Protein AF-A0A7W4K3U8-F1 (afdb_monomer_lite)

pLDDT: mean 93.34, std 6.82, range [61.66, 98.38]

Sequence (99 aa):
LEVARLRADTAHATLTQGDTGDGAIAAKNIRLLLKAAFPAVKFSVRKRDYGALTVSWADGPDSNAVEAVTDLFRSGHNGTATPWMMVFGHAEYIFTSRS

InterPro domains:
  IPR041311 Large polyvalent protein associated domain 29 [PF18847] (26-81)

Structure (mmCIF, N/CA/C/O backbone):
data_AF-A0A7W4K3U8-F1
#
_entry.id   AF-A0A7W4K3U8-F1
#
loop_
_atom_site.group_PDB
_atom_site.id
_atom_site.type_symbol
_atom_site.label_atom_id
_atom_site.label_alt_id
_atom_site.label_comp_id
_atom_site.label_asym_id
_atom_site.label_entity_id
_atom_site.label_seq_id
_atom_site.pdbx_PDB_ins_code
_atom_site.Cartn_x
_atom_site.Cartn_y
_atom_site.Cartn_z
_atom_site.occupancy
_atom_site.B_iso_or_equiv
_atom_site.auth_seq_id
_atom_site.auth_comp_id
_atom_site.auth_asym_id
_atom_site.auth_atom_id
_atom_site.pdbx_PDB_model_num
ATOM 1 N N . LEU A 1 1 ? 10.054 -14.396 -16.834 1.00 84.62 1 LEU A N 1
ATOM 2 C CA . LEU A 1 1 ? 10.553 -13.508 -15.755 1.00 84.62 1 LEU A CA 1
ATOM 3 C C . LEU A 1 1 ? 9.359 -12.998 -14.960 1.00 84.62 1 LEU A C 1
ATOM 5 O O . LEU A 1 1 ? 8.341 -12.707 -15.578 1.00 84.62 1 LEU A O 1
ATOM 9 N N . GLU A 1 2 ? 9.470 -12.892 -13.636 1.00 94.12 2 GLU A N 1
ATOM 10 C CA . GLU A 1 2 ? 8.335 -12.596 -12.740 1.00 94.12 2 GLU A CA 1
ATOM 11 C C . GLU A 1 2 ? 7.609 -11.281 -13.063 1.00 94.12 2 GLU A C 1
ATOM 13 O O . GLU A 1 2 ? 6.386 -11.229 -13.059 1.00 94.12 2 GLU A O 1
ATOM 18 N N . VAL A 1 3 ? 8.343 -10.242 -13.473 1.00 94.62 3 VAL A N 1
ATOM 19 C CA . VAL A 1 3 ? 7.759 -8.966 -13.933 1.00 94.62 3 VAL A CA 1
ATOM 20 C C . VAL A 1 3 ? 6.760 -9.170 -15.076 1.00 94.62 3 VAL A C 1
ATOM 22 O O . VAL A 1 3 ? 5.677 -8.595 -15.059 1.00 94.62 3 VAL A O 1
ATOM 25 N N . ALA A 1 4 ? 7.095 -10.001 -16.069 1.00 95.38 4 ALA A N 1
ATOM 26 C CA . ALA A 1 4 ? 6.201 -10.265 -17.197 1.00 95.38 4 ALA A CA 1
ATOM 27 C C . ALA A 1 4 ? 4.945 -11.035 -16.758 1.00 95.38 4 ALA A C 1
ATOM 29 O O . ALA A 1 4 ? 3.861 -10.762 -17.265 1.00 95.38 4 ALA A O 1
ATOM 30 N N . ARG A 1 5 ? 5.085 -11.943 -15.779 1.00 96.12 5 ARG A N 1
ATOM 31 C CA . ARG A 1 5 ? 3.962 -12.670 -15.170 1.00 96.12 5 ARG A CA 1
ATOM 32 C C . ARG A 1 5 ? 3.005 -11.695 -14.485 1.00 96.12 5 ARG A C 1
ATOM 34 O O . ARG A 1 5 ? 1.829 -11.687 -14.813 1.00 96.12 5 ARG A O 1
ATOM 41 N N . LEU A 1 6 ? 3.523 -10.825 -13.616 1.00 96.44 6 LEU A N 1
ATOM 42 C CA . LEU A 1 6 ? 2.735 -9.832 -12.876 1.00 96.44 6 LEU A CA 1
ATOM 43 C C . LEU A 1 6 ? 2.028 -8.827 -13.791 1.00 96.44 6 LEU A C 1
ATOM 45 O O . LEU A 1 6 ? 0.895 -8.444 -13.518 1.00 96.44 6 LEU A O 1
ATOM 49 N N . ARG A 1 7 ? 2.667 -8.417 -14.895 1.00 95.56 7 ARG A N 1
ATOM 50 C CA . ARG A 1 7 ? 2.048 -7.515 -15.882 1.00 95.56 7 ARG A CA 1
ATOM 51 C C . ARG A 1 7 ? 0.869 -8.143 -16.621 1.00 95.56 7 ARG A C 1
ATOM 53 O O . ARG A 1 7 ? -0.033 -7.410 -17.018 1.00 95.56 7 ARG A O 1
ATOM 60 N N . ALA A 1 8 ? 0.908 -9.456 -16.835 1.00 95.81 8 ALA A N 1
ATOM 61 C CA . ALA A 1 8 ? -0.119 -10.206 -17.552 1.00 95.81 8 ALA A CA 1
ATOM 62 C C . ALA A 1 8 ? -1.182 -10.825 -16.625 1.00 95.81 8 ALA A C 1
ATOM 64 O O . ALA A 1 8 ? -2.204 -11.302 -17.114 1.00 95.81 8 ALA A O 1
ATOM 65 N N . ASP A 1 9 ? -0.949 -10.842 -15.309 1.00 95.56 9 ASP A N 1
ATOM 66 C CA . ASP A 1 9 ? -1.841 -11.478 -14.343 1.00 95.56 9 ASP A CA 1
ATOM 67 C C . ASP A 1 9 ? -3.151 -10.692 -14.195 1.00 95.56 9 ASP A C 1
ATOM 69 O O . ASP A 1 9 ? -3.195 -9.565 -13.690 1.00 95.56 9 ASP A O 1
ATOM 73 N N . THR A 1 10 ? -4.252 -11.314 -14.612 1.00 94.81 10 THR A N 1
ATOM 74 C CA . THR A 1 10 ? -5.587 -10.720 -14.533 1.00 94.81 10 THR A CA 1
ATOM 75 C C . THR A 1 10 ? -6.057 -10.517 -13.094 1.00 94.81 10 THR A C 1
ATOM 77 O O . THR A 1 10 ? -6.916 -9.667 -12.862 1.00 94.81 10 THR A O 1
ATOM 80 N N . ALA A 1 11 ? -5.481 -11.225 -12.113 1.00 92.56 11 ALA A N 1
ATOM 81 C CA . ALA A 1 11 ? -5.766 -11.002 -10.694 1.00 92.56 11 ALA A CA 1
ATOM 82 C C . ALA A 1 11 ? -5.370 -9.588 -10.226 1.00 92.56 11 ALA A C 1
ATOM 84 O O . ALA A 1 11 ? -5.899 -9.092 -9.231 1.00 92.56 11 ALA A O 1
ATOM 85 N N . HIS A 1 12 ? -4.477 -8.913 -10.956 1.00 93.38 12 HIS A N 1
ATOM 86 C CA . HIS A 1 12 ? -4.020 -7.552 -10.671 1.00 93.38 12 HIS A CA 1
ATOM 87 C C . HIS A 1 12 ? -4.484 -6.531 -11.716 1.00 93.38 12 HIS A C 1
ATOM 89 O O . HIS A 1 12 ? -3.988 -5.407 -11.734 1.00 93.38 12 HIS A O 1
ATOM 95 N N . ALA A 1 13 ? -5.467 -6.877 -12.557 1.00 93.06 13 ALA A N 1
ATOM 96 C CA . ALA A 1 13 ? -5.959 -6.005 -13.628 1.00 93.06 13 ALA A CA 1
ATOM 97 C C . ALA A 1 13 ? -6.528 -4.662 -13.130 1.00 93.06 13 ALA A C 1
ATOM 99 O O . ALA A 1 13 ? -6.593 -3.696 -13.886 1.00 93.06 13 ALA A O 1
ATOM 100 N N . THR A 1 14 ? -6.946 -4.589 -11.864 1.00 95.56 14 THR A N 1
ATOM 101 C CA . THR A 1 14 ? -7.445 -3.357 -11.236 1.00 95.56 14 THR A CA 1
ATOM 102 C C . THR A 1 14 ? -6.329 -2.450 -10.717 1.00 95.56 14 THR A C 1
ATOM 104 O O . THR A 1 14 ?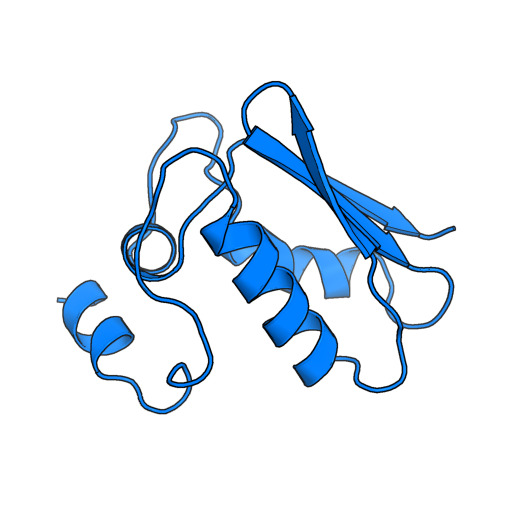 -6.587 -1.278 -10.439 1.00 95.56 14 THR A O 1
ATOM 107 N N . LEU A 1 15 ? -5.103 -2.963 -10.573 1.00 97.69 15 LEU A N 1
ATOM 108 C CA . LEU A 1 15 ? -3.961 -2.192 -10.102 1.00 97.69 15 LEU A CA 1
ATOM 109 C C . LEU A 1 15 ? -3.370 -1.356 -11.237 1.00 97.69 15 LEU A C 1
ATOM 111 O O . LEU A 1 15 ? -3.293 -1.767 -12.393 1.00 97.69 15 LEU A O 1
ATOM 115 N N . THR A 1 16 ? -2.914 -0.157 -10.889 1.00 97.81 16 THR A N 1
ATOM 116 C CA . THR A 1 16 ? -2.208 0.724 -11.818 1.00 97.81 16 THR A CA 1
ATOM 117 C C . THR A 1 16 ? -0.784 0.215 -11.999 1.00 97.81 16 THR A C 1
ATOM 119 O O . THR A 1 16 ? -0.057 0.073 -11.016 1.00 97.81 16 THR A O 1
ATOM 122 N N . GLN A 1 17 ? -0.383 -0.035 -13.246 1.00 96.38 17 GLN A N 1
ATOM 123 C CA . GLN A 1 17 ? 0.992 -0.403 -13.568 1.00 96.38 17 GLN A CA 1
ATOM 124 C C . GLN A 1 17 ? 1.874 0.835 -13.777 1.00 96.38 17 GLN A C 1
ATOM 126 O O . GLN A 1 17 ? 1.424 1.845 -14.317 1.00 96.38 17 GLN A O 1
ATOM 131 N N . GLY A 1 18 ? 3.147 0.720 -13.411 1.00 93.50 18 GLY A N 1
ATOM 132 C CA . GLY A 1 18 ? 4.170 1.749 -13.545 1.00 93.50 18 GLY A CA 1
ATOM 133 C C . GLY A 1 18 ? 4.825 2.084 -12.212 1.00 93.50 18 GLY A C 1
ATOM 134 O O . GLY A 1 18 ? 4.402 1.626 -11.153 1.00 93.50 18 GLY A O 1
ATOM 135 N N . ASP A 1 19 ? 5.850 2.923 -12.281 1.00 84.69 19 ASP A N 1
ATOM 136 C CA . ASP A 1 19 ? 6.509 3.468 -11.107 1.00 84.69 19 ASP A CA 1
ATOM 137 C C . ASP A 1 19 ? 7.035 4.867 -11.426 1.00 84.69 19 ASP A C 1
ATOM 139 O O . ASP A 1 19 ? 7.835 5.052 -12.341 1.00 84.69 19 ASP A O 1
ATOM 143 N N . THR A 1 20 ? 6.522 5.862 -10.711 1.00 80.88 20 THR A N 1
ATOM 144 C CA . THR A 1 20 ? 6.929 7.265 -10.840 1.00 80.88 20 THR A CA 1
ATOM 145 C C . THR A 1 20 ? 8.046 7.630 -9.864 1.00 80.88 20 THR A C 1
ATOM 147 O O . THR A 1 20 ? 8.513 8.765 -9.894 1.00 80.88 20 THR A O 1
ATOM 150 N N . GLY A 1 21 ? 8.450 6.710 -8.977 1.00 80.06 21 GLY A N 1
ATOM 151 C CA . GLY A 1 21 ? 9.459 6.939 -7.937 1.00 80.06 21 GLY A CA 1
ATOM 152 C C . GLY A 1 21 ? 9.016 7.880 -6.810 1.00 80.06 21 GLY A C 1
ATOM 153 O O . GLY A 1 21 ? 9.753 8.087 -5.856 1.00 80.06 21 GLY A O 1
ATOM 154 N N . ASP A 1 22 ? 7.811 8.452 -6.890 1.00 87.94 22 ASP A N 1
ATOM 155 C CA . ASP A 1 22 ? 7.293 9.448 -5.945 1.00 87.94 22 ASP A CA 1
ATOM 156 C C . ASP A 1 22 ? 6.189 8.900 -5.016 1.00 87.94 22 ASP A C 1
ATOM 158 O O . ASP A 1 22 ? 5.501 9.671 -4.340 1.00 87.94 22 ASP A O 1
ATOM 162 N N . GLY A 1 23 ? 5.969 7.582 -5.033 1.00 92.44 23 GLY A N 1
ATOM 163 C CA . GLY A 1 23 ? 4.960 6.892 -4.228 1.00 92.44 23 GLY A CA 1
ATOM 164 C C . GLY A 1 23 ? 3.512 7.048 -4.707 1.00 92.44 23 GLY A C 1
ATOM 165 O O . GLY A 1 23 ? 2.611 6.455 -4.109 1.00 92.44 23 GLY A O 1
ATOM 166 N N . ALA A 1 24 ? 3.230 7.803 -5.777 1.00 94.81 24 ALA A N 1
ATOM 167 C CA . ALA A 1 24 ? 1.852 8.072 -6.199 1.00 94.81 24 ALA A CA 1
ATOM 168 C C . ALA A 1 24 ? 1.118 6.817 -6.701 1.00 94.81 24 ALA A C 1
ATOM 170 O O . ALA A 1 24 ? -0.058 6.617 -6.384 1.00 94.81 24 ALA A O 1
ATOM 171 N N . ILE A 1 25 ? 1.801 5.964 -7.471 1.00 96.44 25 ILE A N 1
ATOM 172 C CA . ILE A 1 25 ? 1.224 4.703 -7.964 1.00 96.44 25 ILE A CA 1
ATOM 173 C C . ILE A 1 25 ? 1.036 3.715 -6.805 1.00 96.44 25 ILE A C 1
ATOM 175 O O . ILE A 1 25 ? -0.059 3.169 -6.648 1.00 96.44 25 ILE A O 1
ATOM 179 N N . ALA A 1 26 ? 2.037 3.584 -5.929 1.00 96.69 26 ALA A N 1
ATOM 180 C CA . ALA A 1 26 ? 1.938 2.769 -4.720 1.00 96.69 26 ALA A CA 1
ATOM 181 C C . ALA A 1 26 ? 0.739 3.187 -3.852 1.00 96.69 26 ALA A C 1
ATOM 183 O O . ALA A 1 26 ? -0.077 2.351 -3.479 1.00 96.69 26 ALA A O 1
ATOM 184 N N . ALA A 1 27 ? 0.544 4.487 -3.610 1.00 97.50 27 ALA A N 1
ATOM 185 C CA . ALA A 1 27 ? -0.585 4.992 -2.828 1.00 97.50 27 ALA A CA 1
ATOM 186 C C . ALA A 1 27 ? -1.957 4.602 -3.412 1.00 97.50 27 ALA A C 1
ATOM 188 O O . ALA A 1 27 ? -2.879 4.261 -2.662 1.00 97.50 27 ALA A O 1
ATOM 189 N N . LYS A 1 28 ? -2.111 4.640 -4.744 1.00 97.44 28 LYS A N 1
ATOM 190 C CA . LYS A 1 28 ? -3.345 4.205 -5.420 1.00 97.44 28 LYS A CA 1
ATOM 191 C C . LYS A 1 28 ? -3.578 2.709 -5.222 1.00 97.44 28 LYS A C 1
ATOM 193 O O . LYS A 1 28 ? -4.677 2.312 -4.835 1.00 97.44 28 LYS A O 1
ATOM 198 N N . ASN A 1 29 ? -2.544 1.902 -5.434 1.00 98.19 29 ASN A N 1
ATOM 199 C CA . ASN A 1 29 ? -2.632 0.448 -5.354 1.00 98.19 29 ASN A CA 1
ATOM 200 C C . ASN A 1 29 ? -2.844 -0.047 -3.917 1.00 98.19 29 ASN A C 1
ATOM 202 O O . ASN A 1 29 ? -3.710 -0.890 -3.695 1.00 98.19 29 ASN A O 1
ATOM 206 N N . ILE A 1 30 ? -2.169 0.550 -2.929 1.00 98.25 30 ILE A N 1
ATOM 207 C CA . ILE A 1 30 ? -2.403 0.294 -1.499 1.00 98.25 30 ILE A CA 1
ATOM 208 C C . ILE A 1 30 ? -3.874 0.542 -1.152 1.00 98.25 30 ILE A C 1
ATOM 210 O O . ILE A 1 30 ? -4.516 -0.304 -0.533 1.00 98.25 30 ILE A O 1
ATOM 214 N N . ARG A 1 31 ? -4.452 1.670 -1.591 1.00 98.25 31 ARG A N 1
ATOM 215 C CA . ARG A 1 31 ? -5.871 1.971 -1.339 1.00 98.25 31 ARG A CA 1
ATOM 216 C C . ARG A 1 31 ? -6.803 0.912 -1.941 1.00 98.25 31 ARG A C 1
ATOM 218 O O . ARG A 1 31 ? -7.795 0.568 -1.301 1.00 98.25 31 ARG A O 1
ATOM 225 N N . LEU A 1 32 ? -6.518 0.419 -3.148 1.00 98.19 32 LEU A N 1
ATOM 226 C CA . LEU A 1 32 ? -7.332 -0.608 -3.807 1.00 98.19 32 LEU A CA 1
ATOM 227 C C . LEU A 1 32 ? -7.251 -1.955 -3.084 1.00 98.19 32 LEU A C 1
ATOM 229 O O . LEU A 1 32 ? -8.290 -2.549 -2.804 1.00 98.19 32 LEU A O 1
ATOM 233 N N . LEU A 1 33 ? -6.044 -2.403 -2.735 1.00 98.31 33 LEU A N 1
ATOM 234 C CA . LEU A 1 33 ? -5.840 -3.680 -2.052 1.00 98.31 33 LEU A CA 1
ATOM 235 C C . LEU A 1 33 ? -6.431 -3.680 -0.644 1.00 98.31 33 LEU A C 1
ATOM 237 O O . LEU A 1 33 ? -7.126 -4.624 -0.282 1.00 98.31 33 LEU A O 1
ATOM 241 N N . LEU A 1 34 ? -6.248 -2.600 0.121 1.00 98.38 34 LEU A N 1
ATOM 242 C CA . LEU A 1 34 ? -6.853 -2.478 1.448 1.00 98.38 34 LEU A CA 1
ATOM 243 C C . LEU A 1 34 ? -8.383 -2.466 1.381 1.00 98.38 34 LEU A C 1
ATOM 245 O O . LEU A 1 34 ? -9.033 -3.106 2.202 1.00 98.38 34 LEU A O 1
ATOM 249 N N . LYS A 1 35 ? -8.973 -1.798 0.380 1.00 97.75 35 LYS A N 1
ATOM 250 C CA . LYS A 1 35 ? -10.427 -1.822 0.162 1.00 97.75 35 LYS A CA 1
ATOM 251 C C . LYS A 1 35 ? -10.929 -3.213 -0.236 1.00 97.75 35 LYS A C 1
ATOM 253 O O . LYS A 1 35 ? -12.022 -3.589 0.168 1.00 97.75 35 LYS A O 1
ATOM 258 N N . ALA A 1 36 ? -10.167 -3.959 -1.033 1.00 97.19 36 ALA A N 1
ATOM 259 C CA . ALA A 1 36 ? -10.530 -5.321 -1.415 1.00 97.19 36 ALA A CA 1
ATOM 260 C C . ALA A 1 36 ? -10.441 -6.292 -0.225 1.00 97.19 36 ALA A C 1
ATOM 262 O O . ALA A 1 36 ? -11.338 -7.108 -0.042 1.00 97.19 36 ALA A O 1
ATOM 263 N N . ALA A 1 37 ? -9.395 -6.172 0.599 1.00 97.25 37 ALA A N 1
ATOM 264 C CA . ALA A 1 37 ? -9.180 -7.016 1.773 1.00 97.25 37 ALA A CA 1
ATOM 265 C C . ALA A 1 37 ? -10.138 -6.689 2.933 1.00 97.25 37 ALA A C 1
ATOM 267 O O . ALA A 1 37 ? -10.620 -7.592 3.613 1.00 97.25 37 ALA A O 1
ATOM 268 N N . PHE A 1 38 ? -10.442 -5.405 3.147 1.00 97.50 38 PHE A N 1
ATOM 269 C CA . PHE A 1 38 ? -11.258 -4.926 4.266 1.00 97.50 38 PHE A CA 1
ATOM 270 C C . PHE A 1 38 ? -12.351 -3.959 3.772 1.00 97.50 38 PHE A C 1
ATOM 272 O O . PHE A 1 38 ? -12.289 -2.751 4.019 1.00 97.50 38 PHE A O 1
ATOM 279 N N . PRO A 1 39 ? -13.384 -4.462 3.073 1.00 97.06 39 PRO A N 1
ATOM 280 C CA . PRO A 1 39 ? -14.358 -3.626 2.362 1.00 97.06 39 PRO A CA 1
ATOM 281 C C . PRO A 1 39 ? -15.214 -2.732 3.267 1.00 97.06 39 PRO A C 1
ATOM 283 O O . PRO A 1 39 ? -15.705 -1.700 2.811 1.00 97.06 39 PRO A O 1
ATOM 286 N N . ALA A 1 40 ? -15.377 -3.097 4.542 1.00 96.62 40 ALA A N 1
ATOM 287 C CA . ALA A 1 40 ? -16.116 -2.309 5.529 1.00 96.62 40 ALA A CA 1
ATOM 288 C C . ALA A 1 40 ? -15.287 -1.170 6.159 1.00 96.62 40 ALA A C 1
ATOM 290 O O . ALA A 1 40 ? -15.831 -0.362 6.910 1.00 96.62 40 ALA A O 1
ATOM 291 N N . VAL A 1 41 ? -13.982 -1.090 5.871 1.00 97.44 41 VAL A N 1
ATOM 292 C CA . VAL A 1 41 ? -13.055 -0.157 6.522 1.00 97.44 41 VAL A CA 1
ATOM 293 C C . VAL A 1 41 ? -12.669 0.970 5.573 1.00 97.44 41 VAL A C 1
ATOM 295 O O . VAL A 1 41 ? -12.276 0.765 4.423 1.00 97.44 41 VAL A O 1
ATOM 298 N N . LYS A 1 42 ? -12.742 2.205 6.071 1.00 96.94 42 LYS A N 1
ATOM 299 C CA . LYS A 1 42 ? -12.325 3.390 5.323 1.00 96.94 42 LYS A CA 1
ATOM 300 C C . LYS A 1 42 ? -10.854 3.700 5.590 1.00 96.94 42 LYS A C 1
ATOM 302 O O . LYS A 1 42 ? -10.515 4.243 6.636 1.00 96.94 42 LYS A O 1
ATOM 307 N N . PHE A 1 43 ? -10.004 3.459 4.594 1.00 98.25 43 PHE A N 1
ATOM 308 C CA . PHE A 1 43 ? -8.586 3.823 4.656 1.00 98.25 43 PHE A CA 1
ATOM 309 C C . PHE A 1 43 ? -8.301 5.222 4.100 1.00 98.25 43 PHE A C 1
ATOM 311 O O . PHE A 1 43 ? -8.726 5.605 2.998 1.00 98.25 43 PHE A O 1
ATOM 318 N N . SER A 1 44 ? -7.490 5.974 4.837 1.00 97.94 44 SER A N 1
ATOM 319 C CA . SER A 1 44 ? -6.829 7.186 4.371 1.00 97.94 44 SER A CA 1
ATOM 320 C C . SER A 1 44 ? -5.399 6.851 3.961 1.00 97.94 44 SER A C 1
ATOM 322 O O . SER A 1 44 ? -4.546 6.644 4.813 1.00 97.94 44 SER A O 1
ATOM 324 N N . VAL A 1 45 ? -5.128 6.845 2.655 1.00 97.94 45 VAL A N 1
ATOM 325 C CA . VAL A 1 45 ? -3.766 6.750 2.106 1.00 97.94 45 VAL A CA 1
ATOM 326 C C . VAL A 1 45 ? -3.374 8.124 1.575 1.00 97.94 45 VAL A C 1
ATOM 328 O O . VAL A 1 45 ? -4.047 8.641 0.670 1.00 97.94 45 VAL A O 1
ATOM 331 N N . ARG A 1 46 ? -2.339 8.733 2.161 1.00 96.06 46 ARG A N 1
ATOM 332 C CA . ARG A 1 46 ? -1.856 10.081 1.825 1.00 96.06 46 ARG A CA 1
ATOM 333 C C . ARG A 1 46 ? -0.360 10.076 1.552 1.00 96.06 46 ARG A C 1
ATOM 335 O O . ARG A 1 46 ? 0.404 9.518 2.331 1.00 96.06 46 ARG A O 1
ATOM 342 N N . LYS A 1 47 ? 0.033 10.765 0.483 1.00 94.56 47 LYS A N 1
ATOM 343 C CA . LYS A 1 47 ? 1.426 11.114 0.211 1.00 94.56 47 LYS A CA 1
ATOM 344 C C . LYS A 1 47 ? 1.848 12.292 1.097 1.00 94.56 47 LYS A C 1
ATOM 346 O O . LYS A 1 47 ? 1.042 13.181 1.382 1.00 94.56 47 LYS A O 1
ATOM 351 N N . ARG A 1 48 ? 3.096 12.261 1.540 1.00 90.88 48 ARG A N 1
ATOM 352 C CA . ARG A 1 48 ? 3.807 13.276 2.315 1.00 90.88 48 ARG A CA 1
ATOM 353 C C . ARG A 1 48 ? 5.012 13.766 1.506 1.00 90.88 48 ARG A C 1
ATOM 355 O O . ARG A 1 48 ? 5.190 13.390 0.344 1.00 90.88 48 ARG A O 1
ATOM 362 N N . ASP A 1 49 ? 5.818 14.617 2.121 1.00 86.69 49 ASP A N 1
ATOM 363 C CA . ASP A 1 49 ? 7.065 15.090 1.533 1.00 86.69 49 ASP A CA 1
ATOM 364 C C . ASP A 1 49 ? 8.000 13.918 1.200 1.00 86.69 49 ASP A C 1
ATOM 366 O O . ASP A 1 49 ? 7.923 12.845 1.805 1.00 86.69 49 ASP A O 1
ATOM 370 N N . TYR A 1 50 ? 8.850 14.116 0.192 1.00 83.75 50 TYR A N 1
ATOM 371 C CA . TYR A 1 50 ? 9.842 13.131 -0.259 1.00 83.75 50 TYR A CA 1
ATOM 372 C C . TYR A 1 50 ? 9.267 11.762 -0.673 1.00 83.75 50 TYR A C 1
ATOM 374 O O . TYR A 1 50 ? 9.961 10.756 -0.635 1.00 83.75 50 TYR A O 1
ATOM 382 N N . GLY A 1 51 ? 7.991 11.704 -1.075 1.00 85.25 51 GLY A N 1
ATOM 383 C CA . GLY A 1 51 ? 7.369 10.460 -1.551 1.00 85.25 51 GLY A CA 1
ATOM 384 C C . GLY A 1 51 ? 6.965 9.483 -0.444 1.00 85.25 51 GLY A C 1
ATOM 385 O O . GLY A 1 51 ? 6.494 8.387 -0.746 1.00 85.25 51 GLY A O 1
ATOM 386 N N . ALA A 1 52 ? 7.081 9.878 0.828 1.00 92.69 52 ALA A N 1
ATOM 387 C CA . ALA A 1 52 ? 6.617 9.072 1.950 1.00 92.69 52 ALA A CA 1
ATOM 388 C C . ALA A 1 52 ? 5.086 8.928 1.947 1.00 92.69 52 ALA A C 1
ATOM 390 O O . ALA A 1 52 ? 4.355 9.838 1.547 1.00 92.69 52 ALA A O 1
ATOM 391 N N . LEU A 1 53 ? 4.580 7.797 2.435 1.00 96.44 53 LEU A N 1
ATOM 392 C CA . LEU A 1 53 ? 3.153 7.502 2.526 1.00 96.44 53 LEU A CA 1
ATOM 393 C C . LEU A 1 53 ? 2.719 7.319 3.983 1.00 96.44 53 LEU A C 1
ATOM 395 O O . LEU A 1 53 ? 3.411 6.712 4.796 1.00 96.44 53 LEU A O 1
ATOM 399 N N . THR A 1 54 ? 1.527 7.811 4.307 1.00 97.38 54 THR A N 1
ATOM 400 C CA . THR A 1 54 ? 0.828 7.515 5.561 1.00 97.38 54 THR A CA 1
ATOM 401 C C . THR A 1 54 ? -0.481 6.803 5.248 1.00 97.38 54 THR A C 1
ATOM 403 O O . THR A 1 54 ? -1.298 7.314 4.473 1.00 97.38 54 THR A O 1
ATOM 406 N N . VAL A 1 55 ? -0.689 5.649 5.874 1.00 98.31 55 VAL A N 1
ATOM 407 C CA . VAL A 1 55 ? -1.918 4.859 5.838 1.00 98.31 55 VAL A CA 1
ATOM 408 C C . VAL A 1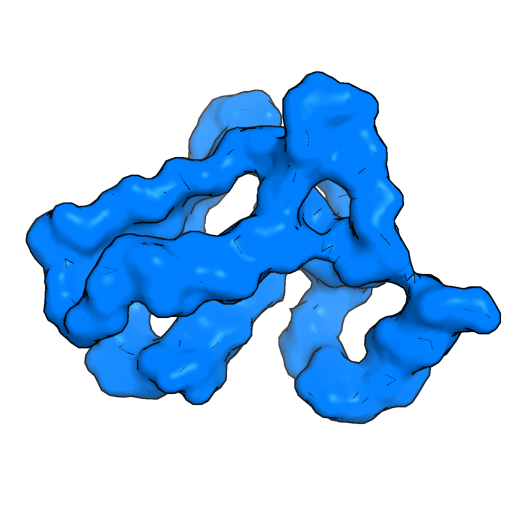 55 ? -2.553 4.910 7.221 1.00 98.31 55 VAL A C 1
ATOM 410 O O . VAL A 1 55 ? -1.938 4.490 8.197 1.00 98.31 55 VAL A O 1
ATOM 413 N N . SER A 1 56 ? -3.781 5.414 7.312 1.00 98.06 56 SER A N 1
ATOM 414 C CA . SER A 1 56 ? -4.526 5.432 8.570 1.00 98.06 56 SER A CA 1
ATOM 415 C C . SER A 1 56 ? -5.964 4.941 8.443 1.00 98.06 56 SER A C 1
ATOM 417 O O . SER A 1 56 ? -6.597 5.085 7.390 1.00 98.06 56 SER A O 1
ATOM 419 N N . TRP A 1 57 ? -6.461 4.339 9.522 1.00 98.12 57 TRP A N 1
ATOM 420 C CA . TRP A 1 57 ? -7.822 3.821 9.682 1.00 98.12 57 TRP A CA 1
ATOM 421 C C . TRP A 1 57 ? -8.207 3.829 11.168 1.00 98.12 57 TRP A C 1
ATOM 423 O O . TRP A 1 57 ? -7.328 3.919 12.020 1.00 98.12 57 TRP A O 1
ATOM 433 N N . ALA A 1 58 ? -9.503 3.749 11.472 1.00 95.19 58 ALA A N 1
ATOM 434 C CA . ALA A 1 58 ? -9.980 3.764 12.856 1.00 95.19 58 ALA A CA 1
ATOM 435 C C . ALA A 1 58 ? -10.306 2.356 13.371 1.00 95.19 58 ALA A C 1
ATOM 437 O O . ALA A 1 58 ? -9.583 1.764 14.175 1.00 95.19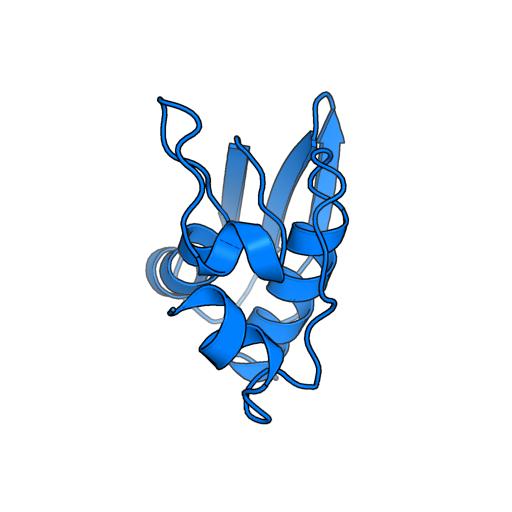 58 ALA A O 1
ATOM 438 N N . ASP A 1 59 ? -11.348 1.763 12.797 1.00 90.25 59 ASP A N 1
ATOM 439 C CA . ASP A 1 59 ? -11.816 0.426 13.149 1.00 90.25 59 ASP A CA 1
ATOM 440 C C . ASP A 1 59 ? -11.430 -0.625 12.107 1.00 90.25 59 ASP A C 1
ATOM 442 O O . ASP A 1 59 ? -11.126 -0.313 10.954 1.00 90.25 59 ASP A O 1
ATOM 446 N N . GLY A 1 60 ? -11.479 -1.893 12.515 1.00 92.19 60 GLY A N 1
ATOM 447 C CA . GLY A 1 60 ? -11.228 -3.041 11.649 1.00 92.19 60 GLY A CA 1
ATOM 448 C C . GLY A 1 60 ? -9.893 -3.732 11.943 1.00 92.19 60 GLY A C 1
ATOM 449 O O . GLY A 1 60 ? -9.660 -4.082 13.105 1.00 92.19 60 GLY A O 1
ATOM 450 N N . PRO A 1 61 ? -9.057 -4.000 10.920 1.00 97.06 61 PRO A N 1
ATOM 451 C CA . PRO A 1 61 ? -7.869 -4.834 11.063 1.00 97.06 61 PRO A CA 1
ATOM 452 C C . PRO A 1 61 ? -6.875 -4.254 12.071 1.00 97.06 61 PRO A C 1
ATOM 454 O O . PRO A 1 61 ? -6.832 -3.044 12.320 1.00 97.06 61 PRO A O 1
ATOM 457 N N . ASP A 1 62 ? -6.061 -5.130 12.651 1.00 96.81 62 ASP A N 1
ATOM 458 C CA . ASP A 1 62 ? -4.869 -4.701 13.370 1.00 96.81 62 ASP A CA 1
ATOM 459 C C . ASP A 1 62 ? -3.789 -4.186 12.405 1.00 96.81 62 ASP A C 1
ATOM 461 O O . ASP A 1 62 ? -3.897 -4.302 11.179 1.00 96.81 62 ASP A O 1
ATOM 465 N N . SER A 1 63 ? -2.753 -3.563 12.968 1.00 96.56 63 SER A N 1
ATOM 466 C CA . SER A 1 63 ? -1.667 -2.993 12.171 1.00 96.56 63 SER A CA 1
ATOM 467 C C . SER A 1 63 ? -0.928 -4.046 11.355 1.00 96.56 63 SER A C 1
ATOM 469 O O . SER A 1 63 ? -0.588 -3.767 10.212 1.00 96.56 63 SER A O 1
ATOM 471 N N . ASN A 1 64 ? -0.762 -5.264 11.880 1.00 96.75 64 ASN 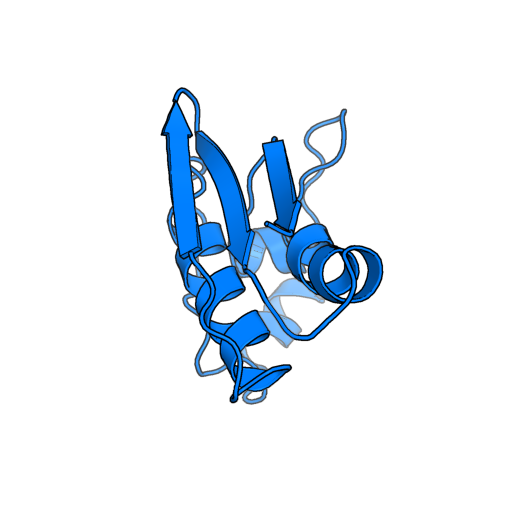A N 1
ATOM 472 C CA . ASN A 1 64 ? -0.040 -6.339 11.196 1.00 96.75 64 ASN A CA 1
ATOM 473 C C . ASN A 1 64 ? -0.740 -6.744 9.892 1.00 96.75 64 ASN A C 1
ATOM 475 O O . ASN A 1 64 ? -0.096 -6.927 8.859 1.00 96.75 64 ASN A O 1
ATOM 479 N N . ALA A 1 65 ? -2.070 -6.848 9.913 1.00 97.75 65 ALA A N 1
ATOM 480 C CA . ALA A 1 65 ? -2.852 -7.185 8.731 1.00 97.75 65 ALA A CA 1
ATOM 481 C C . ALA A 1 65 ? -2.799 -6.084 7.655 1.00 97.75 65 ALA A C 1
ATOM 483 O O . ALA A 1 65 ? -2.806 -6.385 6.460 1.00 97.75 65 ALA A O 1
ATOM 484 N N . VAL A 1 66 ? -2.715 -4.810 8.054 1.00 98.19 66 VAL A N 1
ATOM 485 C CA . VAL A 1 66 ? -2.519 -3.690 7.117 1.00 98.19 66 VAL A CA 1
ATOM 486 C C . VAL A 1 66 ? -1.080 -3.650 6.596 1.00 98.19 66 VAL A C 1
ATOM 488 O O . VAL A 1 66 ? -0.870 -3.418 5.404 1.00 98.19 66 VAL A O 1
ATOM 491 N N . GLU A 1 67 ? -0.101 -3.925 7.456 1.00 97.12 67 GLU A N 1
ATOM 492 C CA . GLU A 1 67 ? 1.321 -3.946 7.109 1.00 97.12 67 GLU A CA 1
ATOM 493 C C . GLU A 1 67 ? 1.643 -5.012 6.068 1.00 97.12 67 GLU A C 1
ATOM 495 O O . GLU A 1 67 ? 2.318 -4.707 5.088 1.00 97.12 67 GLU A O 1
ATOM 500 N N . ALA A 1 68 ? 1.040 -6.199 6.170 1.00 97.31 68 ALA A N 1
ATOM 501 C CA . ALA A 1 68 ? 1.176 -7.251 5.164 1.00 97.31 68 ALA A CA 1
ATOM 502 C C . ALA A 1 68 ? 0.800 -6.788 3.740 1.00 97.31 68 ALA A C 1
ATOM 504 O O . ALA A 1 68 ? 1.378 -7.255 2.759 1.00 97.31 68 ALA A O 1
ATOM 505 N N . VAL A 1 69 ? -0.146 -5.849 3.609 1.00 97.88 69 VAL A N 1
ATOM 506 C CA . VAL A 1 69 ? -0.513 -5.252 2.315 1.00 97.88 69 VAL A CA 1
ATOM 507 C C . VAL A 1 69 ? 0.470 -4.152 1.915 1.00 97.88 69 VAL A C 1
ATOM 509 O O . VAL A 1 69 ? 0.871 -4.078 0.753 1.00 97.88 69 VAL A O 1
ATOM 512 N N . THR A 1 70 ? 0.856 -3.275 2.846 1.00 97.25 70 THR A N 1
ATOM 513 C CA . THR A 1 70 ? 1.749 -2.148 2.535 1.00 97.25 70 THR A CA 1
ATOM 514 C C . THR A 1 70 ? 3.184 -2.575 2.250 1.00 97.25 70 THR A C 1
ATOM 516 O O . THR A 1 70 ? 3.861 -1.917 1.462 1.00 97.25 70 THR A O 1
ATOM 519 N N . ASP A 1 71 ? 3.636 -3.686 2.827 1.00 95.75 71 ASP A N 1
ATOM 520 C CA . ASP A 1 71 ? 5.001 -4.199 2.688 1.00 95.75 71 ASP A CA 1
ATOM 521 C C . ASP A 1 71 ? 5.317 -4.659 1.264 1.00 95.75 71 ASP A C 1
ATOM 523 O O . ASP A 1 71 ? 6.470 -4.603 0.843 1.00 95.75 71 ASP A O 1
ATOM 527 N N . LEU A 1 72 ? 4.295 -4.988 0.466 1.00 95.44 72 LEU A N 1
ATOM 528 C CA . LEU A 1 72 ? 4.457 -5.223 -0.972 1.00 95.44 72 LEU A CA 1
ATOM 529 C C . LEU A 1 72 ? 5.068 -4.005 -1.694 1.00 95.44 72 LEU A C 1
ATOM 531 O O . LEU A 1 72 ? 5.752 -4.162 -2.704 1.00 95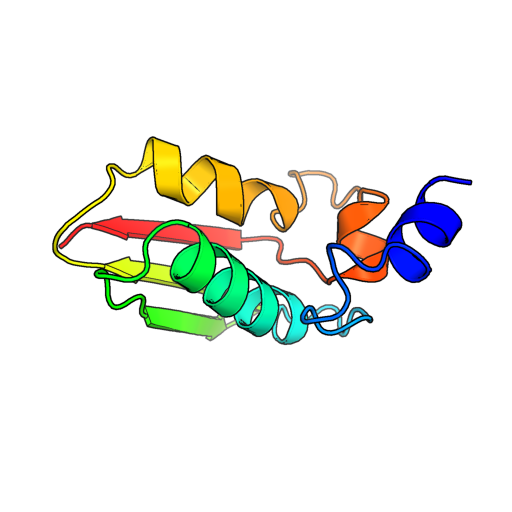.44 72 LEU A O 1
ATOM 535 N N . PHE A 1 73 ? 4.836 -2.795 -1.175 1.00 95.56 73 PHE A N 1
ATOM 536 C CA . PHE A 1 73 ? 5.234 -1.521 -1.780 1.00 95.56 73 PHE A CA 1
ATOM 537 C C . PHE A 1 73 ? 6.393 -0.831 -1.056 1.00 95.56 73 PHE A C 1
ATOM 539 O O . PHE A 1 73 ? 6.889 0.178 -1.558 1.00 95.56 73 PHE A O 1
ATOM 546 N N . ARG A 1 74 ? 6.811 -1.316 0.119 1.00 93.56 74 ARG A N 1
ATOM 547 C CA . ARG A 1 74 ? 7.869 -0.682 0.915 1.00 93.56 74 ARG A CA 1
ATOM 548 C C . ARG A 1 74 ? 9.237 -1.122 0.401 1.00 93.56 74 ARG A C 1
ATOM 550 O O . ARG A 1 74 ? 9.617 -2.274 0.603 1.00 93.56 74 ARG A O 1
ATOM 557 N N . SER A 1 75 ? 9.997 -0.230 -0.233 1.00 85.62 75 SER A N 1
ATOM 558 C CA . SER A 1 75 ? 11.387 -0.562 -0.571 1.00 85.62 75 SER A CA 1
ATOM 559 C C . SER A 1 75 ? 12.209 -0.673 0.713 1.00 85.62 75 SER A C 1
ATOM 561 O O . SER A 1 75 ? 12.115 0.179 1.593 1.00 85.62 75 SER A O 1
ATOM 563 N N . GLY A 1 76 ? 13.007 -1.735 0.839 1.00 73.50 76 GLY A N 1
ATOM 564 C CA . GLY A 1 76 ? 13.900 -1.901 1.987 1.00 73.50 76 GLY A CA 1
ATOM 565 C C . GLY A 1 76 ? 14.985 -0.818 2.045 1.00 73.50 76 GLY A C 1
ATOM 566 O O . GLY A 1 76 ? 15.173 -0.063 1.095 1.00 73.50 76 GLY A O 1
ATOM 567 N N . HIS A 1 77 ? 15.758 -0.801 3.135 1.00 61.66 77 HIS A N 1
ATOM 568 C CA . HIS A 1 77 ? 16.804 0.199 3.411 1.00 61.66 77 HIS A CA 1
ATOM 569 C C . HIS A 1 77 ? 17.842 0.388 2.283 1.00 61.66 77 HIS A C 1
ATOM 571 O O . HIS A 1 77 ? 18.431 1.453 2.158 1.00 61.66 77 HIS A O 1
ATOM 577 N N . ASN A 1 78 ? 18.037 -0.622 1.428 1.00 67.00 78 ASN A N 1
ATOM 578 C CA . ASN A 1 78 ? 18.991 -0.573 0.315 1.00 67.00 78 ASN A CA 1
ATOM 579 C C . ASN A 1 78 ? 18.364 -0.125 -1.021 1.00 67.00 78 ASN A C 1
ATOM 581 O O . ASN A 1 78 ? 19.021 -0.210 -2.055 1.00 67.00 78 ASN A O 1
ATOM 585 N N . GLY A 1 79 ? 17.086 0.274 -1.037 1.00 69.50 79 GLY A N 1
ATOM 586 C CA . GLY A 1 79 ? 16.380 0.690 -2.256 1.00 69.50 79 GLY A CA 1
ATOM 587 C C . GLY A 1 79 ? 16.129 -0.437 -3.267 1.00 69.50 79 GLY A C 1
ATOM 588 O O . GLY A 1 79 ? 15.765 -0.172 -4.410 1.00 69.50 79 GLY A O 1
ATOM 589 N N . THR A 1 80 ? 16.327 -1.704 -2.884 1.00 80.12 80 THR A N 1
ATOM 590 C CA . THR A 1 80 ? 16.142 -2.841 -3.795 1.00 80.12 80 THR A CA 1
ATOM 591 C C . THR A 1 80 ? 14.664 -3.026 -4.138 1.00 80.12 80 THR A C 1
ATOM 593 O O . THR A 1 80 ? 13.867 -3.418 -3.285 1.00 80.12 80 THR A O 1
ATOM 596 N N . ALA A 1 81 ? 14.309 -2.795 -5.404 1.00 84.25 81 ALA A N 1
ATOM 597 C CA . ALA A 1 81 ? 12.960 -3.015 -5.910 1.00 84.25 81 ALA A CA 1
ATOM 598 C C . ALA A 1 81 ? 12.690 -4.505 -6.177 1.00 84.25 81 ALA A C 1
ATOM 600 O O . ALA A 1 81 ? 13.454 -5.189 -6.864 1.00 84.25 81 ALA A O 1
ATOM 601 N N . THR A 1 82 ? 11.568 -5.013 -5.670 1.00 92.44 82 THR A N 1
ATOM 602 C CA . THR A 1 82 ? 11.066 -6.350 -6.014 1.00 92.44 82 THR A CA 1
ATOM 603 C C . THR A 1 82 ? 10.390 -6.343 -7.395 1.00 92.44 82 THR A C 1
ATOM 605 O O . THR A 1 82 ? 10.010 -5.281 -7.899 1.00 92.44 82 THR A O 1
ATOM 608 N N . PRO A 1 83 ? 10.156 -7.514 -8.024 1.00 94.44 83 PRO A N 1
ATOM 609 C CA . PRO A 1 83 ? 9.331 -7.599 -9.230 1.00 94.44 83 PRO A CA 1
ATOM 610 C C . PRO A 1 83 ? 7.954 -6.948 -9.092 1.00 94.44 83 PRO A C 1
ATOM 612 O O . PRO A 1 83 ? 7.482 -6.337 -10.046 1.00 94.44 83 PRO A O 1
ATOM 615 N N . TRP A 1 84 ? 7.347 -7.028 -7.905 1.00 95.00 84 TRP A N 1
ATOM 616 C CA . TRP A 1 84 ? 6.099 -6.337 -7.595 1.00 95.00 84 TRP A CA 1
ATOM 617 C C . TRP A 1 84 ? 6.248 -4.820 -7.703 1.00 95.00 84 TRP A C 1
ATOM 619 O O . TRP A 1 84 ? 5.499 -4.177 -8.435 1.00 95.00 84 TRP A O 1
ATOM 629 N N . MET A 1 85 ? 7.253 -4.258 -7.031 1.00 94.50 85 MET A N 1
ATOM 630 C CA . MET A 1 85 ? 7.522 -2.817 -7.000 1.00 94.50 85 MET A CA 1
ATOM 631 C C . MET A 1 85 ? 7.781 -2.247 -8.398 1.00 94.50 85 MET A C 1
ATOM 633 O O . MET A 1 85 ? 7.239 -1.205 -8.752 1.00 94.50 85 MET A O 1
ATOM 637 N N . MET A 1 86 ? 8.525 -2.976 -9.236 1.00 93.25 86 MET A N 1
ATOM 638 C CA . MET A 1 86 ? 8.787 -2.585 -10.629 1.00 93.25 86 MET A CA 1
ATOM 639 C C . MET A 1 86 ? 7.526 -2.540 -11.510 1.00 93.25 86 MET A C 1
ATOM 641 O O . MET A 1 86 ? 7.540 -1.937 -12.587 1.00 93.25 86 MET A O 1
ATOM 645 N N . VAL A 1 87 ? 6.447 -3.215 -11.101 1.00 96.25 87 VAL A N 1
ATOM 646 C CA . VAL A 1 87 ? 5.184 -3.257 -11.847 1.00 96.25 87 VAL A CA 1
ATOM 647 C C . VAL A 1 87 ? 4.142 -2.329 -11.242 1.00 96.25 87 VAL A C 1
ATOM 649 O O . VAL A 1 87 ? 3.462 -1.657 -12.006 1.00 96.25 87 VAL A O 1
ATOM 652 N N . PHE A 1 88 ? 4.013 -2.272 -9.917 1.00 97.00 88 PHE A N 1
ATOM 653 C CA . PHE A 1 88 ? 2.902 -1.611 -9.220 1.00 97.00 88 PHE A CA 1
ATOM 654 C C . PHE A 1 88 ? 3.331 -0.414 -8.356 1.00 97.00 88 PHE A C 1
ATOM 656 O O . PHE A 1 88 ? 2.522 0.102 -7.577 1.00 97.00 88 PHE A O 1
ATOM 663 N N . GLY A 1 89 ? 4.575 0.039 -8.506 1.00 95.06 89 GLY A N 1
ATOM 664 C CA . GLY A 1 89 ? 5.155 1.175 -7.800 1.00 95.06 89 GLY A CA 1
ATOM 665 C C . GLY A 1 89 ? 5.657 0.826 -6.402 1.00 95.06 89 GLY A C 1
ATOM 666 O O . GLY A 1 89 ? 5.337 -0.224 -5.842 1.00 95.06 89 GLY A O 1
ATOM 667 N N . HIS A 1 90 ? 6.432 1.737 -5.821 1.00 94.94 90 HIS A N 1
ATOM 668 C CA . HIS A 1 90 ? 6.928 1.615 -4.452 1.00 94.94 90 HIS A CA 1
ATOM 669 C C . HIS A 1 90 ? 7.023 2.972 -3.750 1.00 94.94 90 HIS A C 1
ATOM 671 O O . HIS A 1 90 ? 6.840 4.025 -4.363 1.00 94.94 90 HIS A O 1
ATOM 677 N N . ALA A 1 91 ? 7.279 2.930 -2.446 1.00 93.25 91 ALA A N 1
ATOM 678 C CA . ALA A 1 91 ? 7.698 4.071 -1.647 1.00 93.25 91 ALA A CA 1
ATOM 679 C C . ALA A 1 91 ? 8.726 3.610 -0.607 1.00 93.25 91 ALA A C 1
ATOM 681 O O . ALA A 1 91 ? 8.619 2.507 -0.068 1.00 93.25 91 ALA A O 1
ATOM 682 N N . GLU A 1 92 ? 9.696 4.468 -0.302 1.00 91.25 92 GLU A N 1
ATOM 683 C CA . GLU A 1 92 ? 10.730 4.167 0.696 1.00 91.25 92 GLU A CA 1
ATOM 684 C C . GLU A 1 92 ? 10.157 4.129 2.112 1.00 91.25 92 GLU A C 1
ATOM 686 O O . GLU A 1 92 ? 10.415 3.209 2.885 1.00 91.25 92 GLU A O 1
ATOM 691 N N . TYR A 1 93 ? 9.287 5.088 2.424 1.00 92.12 93 TYR A N 1
ATOM 692 C CA . TYR A 1 93 ? 8.683 5.214 3.741 1.00 92.12 93 TYR A CA 1
ATOM 693 C C . TYR A 1 93 ? 7.173 5.035 3.651 1.00 92.12 93 TYR A C 1
ATOM 695 O O . TYR A 1 93 ? 6.484 5.807 2.983 1.00 92.12 93 TYR A O 1
ATOM 703 N N . ILE A 1 94 ? 6.653 4.028 4.355 1.00 95.50 94 ILE A N 1
ATOM 704 C CA . ILE A 1 94 ? 5.214 3.789 4.496 1.00 95.50 94 ILE A CA 1
ATOM 705 C C . ILE A 1 94 ? 4.896 3.581 5.971 1.00 95.50 94 ILE A C 1
ATOM 707 O O . ILE A 1 94 ? 5.268 2.557 6.548 1.00 95.50 94 ILE A O 1
ATOM 711 N N . PHE A 1 95 ? 4.188 4.546 6.552 1.00 95.62 95 PHE A N 1
ATOM 712 C CA . PHE A 1 95 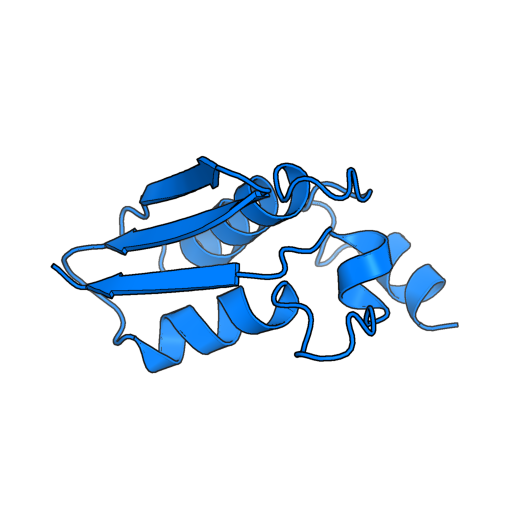? 3.768 4.545 7.950 1.00 95.62 95 PHE A CA 1
ATOM 713 C C . PHE A 1 95 ? 2.307 4.120 8.073 1.00 95.62 95 PHE A C 1
ATOM 715 O O . PHE A 1 95 ? 1.449 4.630 7.348 1.00 95.62 95 PHE A O 1
ATOM 722 N N . THR A 1 96 ? 2.021 3.234 9.018 1.00 97.38 96 THR A N 1
ATOM 723 C CA . THR A 1 96 ? 0.679 2.758 9.369 1.00 97.38 96 THR A CA 1
ATOM 724 C C . THR A 1 96 ? 0.267 3.346 10.718 1.00 97.38 96 THR A C 1
ATOM 726 O O . THR A 1 96 ? 1.082 3.512 11.622 1.00 97.38 96 THR A O 1
ATOM 729 N N . SER A 1 97 ? -1.001 3.726 10.861 1.00 96.31 97 SER A N 1
ATOM 730 C CA . SER A 1 97 ? -1.530 4.239 12.126 1.00 96.31 97 SER A CA 1
ATOM 731 C C . SER A 1 97 ? -3.005 3.894 12.271 1.00 96.31 97 SER A C 1
ATOM 733 O O . SER A 1 97 ? -3.823 4.253 11.421 1.00 96.31 97 SER A O 1
ATOM 735 N N . ARG A 1 98 ? -3.334 3.217 13.370 1.00 96.00 98 ARG A N 1
ATOM 736 C CA . ARG A 1 98 ? -4.709 2.953 13.784 1.00 96.00 98 ARG A CA 1
ATOM 737 C C . ARG A 1 98 ? -5.118 3.970 14.852 1.00 96.00 98 ARG A C 1
ATOM 739 O O . ARG A 1 98 ? -4.366 4.138 15.812 1.00 96.00 98 ARG A O 1
ATOM 746 N N . SER A 1 99 ? -6.250 4.656 14.667 1.00 86.62 99 SER A N 1
ATOM 747 C CA . SER A 1 99 ? -6.699 5.784 15.510 1.00 86.62 99 SER A CA 1
ATOM 748 C C . SER A 1 99 ? -8.107 5.629 16.059 1.00 86.62 99 SER A C 1
ATOM 750 O O . SER A 1 99 ? -9.014 5.493 15.212 1.00 86.62 99 SER A O 1
#

Foldseek 3Di:
DVLVVVQPDPVCVVQDWAAPQLQPLVLVRLQVVCCVVWVPWDWDWDADPSSAIEIETADDDDPVVSCVSQVLAAQPPVNDDDSSCRTRNHGPHYHYDYD

Radius of gyration: 12.97 Å; chains: 1; bounding box: 35×29×33 Å

Secondary structure (DSSP, 8-state):
-HHHHHHH-GGGTTSPP---SSSHHHHHHHHHHHHHH-TTS--EEEE-GGG-EEEEESSSS-HHHHHHHHTTTB--TT----HHHHHH--BS-EEEEE-

Organism: NCBI:txid2729096